Protein AF-A0A0S7WIT5-F1 (afdb_monomer)

Mean predicted aligned error: 10.78 Å

Nearest PDB structures (foldseek):
  8xvi-assembly1_R  TM=2.208E-01  e=5.328E+00  Acetivibrio thermocellus ATCC 27405

Structure (mmCIF, N/CA/C/O backbone):
data_AF-A0A0S7WIT5-F1
#
_entry.id   AF-A0A0S7WIT5-F1
#
loop_
_atom_sit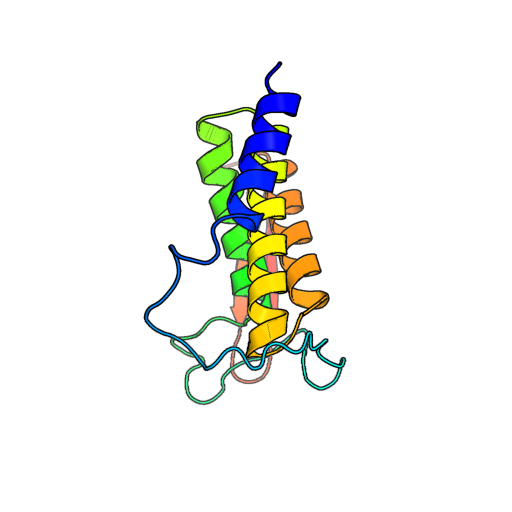e.group_PDB
_atom_site.id
_atom_site.type_symbol
_atom_site.label_atom_id
_atom_site.label_alt_id
_atom_site.label_comp_id
_atom_site.label_asym_id
_atom_site.label_entity_id
_atom_site.label_seq_id
_atom_site.pdbx_PDB_ins_code
_atom_site.Cartn_x
_atom_site.Cartn_y
_atom_site.Cartn_z
_atom_site.occupancy
_atom_site.B_iso_or_equiv
_atom_site.auth_seq_id
_atom_site.auth_comp_id
_atom_site.auth_asym_id
_atom_site.auth_atom_id
_atom_site.pdbx_PDB_model_num
ATOM 1 N N . MET A 1 1 ? 11.427 -2.767 26.338 1.00 49.88 1 MET A N 1
ATOM 2 C CA . MET A 1 1 ? 11.900 -4.134 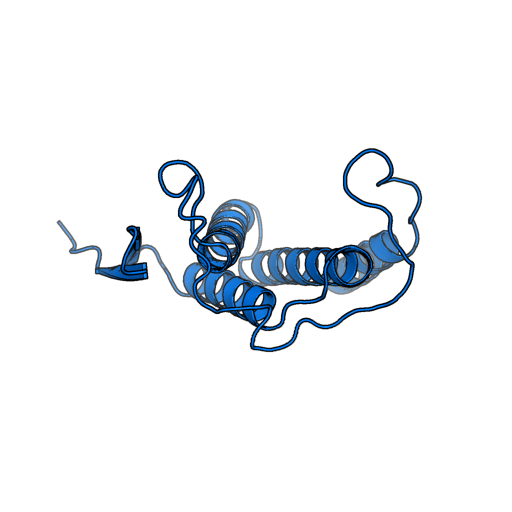26.011 1.00 49.88 1 MET A CA 1
ATOM 3 C C . MET A 1 1 ? 11.403 -4.592 24.638 1.00 49.88 1 MET A C 1
ATOM 5 O O . MET A 1 1 ? 12.230 -4.936 23.804 1.00 49.88 1 MET A O 1
ATOM 9 N N . PHE A 1 2 ? 10.100 -4.474 24.351 1.00 44.31 2 PHE A N 1
ATOM 10 C CA . PHE A 1 2 ? 9.490 -4.845 23.063 1.00 44.31 2 PHE A CA 1
ATOM 11 C C . PHE A 1 2 ? 10.120 -4.204 21.812 1.00 44.31 2 PHE A C 1
ATOM 13 O O . PHE A 1 2 ? 10.383 -4.912 20.850 1.00 44.31 2 PHE A O 1
ATOM 20 N N . ALA A 1 3 ? 10.467 -2.911 21.836 1.00 42.50 3 ALA A N 1
ATOM 21 C CA . ALA A 1 3 ? 11.099 -2.244 20.688 1.00 42.50 3 ALA A CA 1
ATOM 22 C C . ALA A 1 3 ? 12.487 -2.814 20.317 1.00 42.50 3 ALA A C 1
ATOM 24 O O . ALA A 1 3 ? 12.856 -2.830 19.148 1.00 42.50 3 ALA A O 1
ATOM 25 N N . ARG A 1 4 ? 13.250 -3.322 21.299 1.00 43.34 4 ARG A N 1
ATOM 26 C CA . ARG A 1 4 ? 14.574 -3.930 21.064 1.00 43.34 4 ARG A CA 1
ATOM 27 C C . ARG A 1 4 ? 14.455 -5.348 20.503 1.00 43.34 4 ARG A C 1
ATOM 29 O O . ARG A 1 4 ? 15.224 -5.707 19.622 1.00 43.34 4 ARG A O 1
ATOM 36 N N . MET A 1 5 ? 13.461 -6.112 20.963 1.00 51.03 5 MET A N 1
ATOM 37 C CA . MET A 1 5 ? 13.095 -7.397 20.355 1.00 51.03 5 MET A CA 1
ATOM 38 C C . MET A 1 5 ? 12.610 -7.216 18.918 1.00 51.03 5 MET A C 1
ATOM 40 O O . MET A 1 5 ? 12.989 -7.998 18.060 1.00 51.03 5 MET A O 1
ATOM 44 N N . PHE A 1 6 ? 11.821 -6.172 18.653 1.00 51.00 6 PHE A N 1
ATOM 45 C CA . PHE A 1 6 ? 11.333 -5.863 17.313 1.00 51.00 6 PHE A CA 1
ATOM 46 C C . PHE A 1 6 ? 12.481 -5.554 16.355 1.00 51.00 6 PHE A C 1
ATOM 48 O O . PHE A 1 6 ? 12.593 -6.190 15.318 1.00 51.00 6 PHE A O 1
ATOM 55 N N . LEU A 1 7 ? 13.394 -4.659 16.747 1.00 49.09 7 LEU A N 1
ATOM 56 C CA . LEU A 1 7 ? 14.570 -4.329 15.943 1.00 49.09 7 LEU A CA 1
ATOM 57 C C . LEU A 1 7 ? 15.434 -5.571 15.661 1.00 49.09 7 LEU A C 1
ATOM 59 O O . LEU A 1 7 ? 15.878 -5.760 14.534 1.00 49.09 7 LEU A O 1
ATOM 63 N N . ALA A 1 8 ? 15.629 -6.433 16.664 1.00 55.47 8 ALA A N 1
ATOM 64 C CA . ALA A 1 8 ? 16.398 -7.669 16.530 1.00 55.47 8 ALA A CA 1
ATOM 65 C C . ALA A 1 8 ? 15.718 -8.701 15.612 1.00 55.47 8 ALA A C 1
ATOM 67 O O . ALA A 1 8 ? 16.397 -9.345 14.815 1.00 55.47 8 ALA A O 1
ATOM 68 N N . LEU A 1 9 ? 14.388 -8.831 15.680 1.00 50.31 9 LEU A N 1
ATOM 69 C CA . LEU A 1 9 ? 13.627 -9.733 14.815 1.00 50.31 9 LEU A CA 1
ATOM 70 C C . LEU A 1 9 ? 13.613 -9.220 13.368 1.00 50.31 9 LEU A C 1
ATOM 72 O O . LEU A 1 9 ? 13.863 -9.991 12.445 1.00 50.31 9 LEU A O 1
ATOM 76 N N . SER A 1 10 ? 13.421 -7.912 13.176 1.00 55.94 10 SER A N 1
ATOM 77 C CA . SER A 1 10 ? 13.498 -7.266 11.863 1.00 55.94 10 SER A CA 1
ATOM 78 C C . SER A 1 10 ? 14.883 -7.444 11.246 1.00 55.94 10 SER A C 1
ATOM 80 O O . SER A 1 10 ? 14.978 -7.814 10.084 1.00 55.94 10 SER A O 1
ATOM 82 N N . LEU A 1 11 ? 15.952 -7.267 12.033 1.00 53.09 11 LEU A N 1
ATOM 83 C CA . LEU A 1 11 ? 17.331 -7.528 11.608 1.00 53.09 11 LEU A CA 1
ATOM 84 C C . LEU A 1 11 ? 17.565 -9.006 11.261 1.00 53.09 11 LEU A C 1
ATOM 86 O O . LEU A 1 11 ? 18.230 -9.278 10.270 1.00 53.09 11 LEU A O 1
ATOM 90 N N . SER A 1 12 ? 16.992 -9.965 11.999 1.00 51.72 12 SER A N 1
ATOM 91 C CA . SER A 1 12 ? 17.185 -11.398 11.707 1.00 51.72 12 SER A CA 1
ATOM 92 C C . SER A 1 12 ? 16.610 -11.850 10.361 1.00 51.72 12 SER A C 1
ATOM 94 O O . SER A 1 12 ? 17.154 -12.772 9.757 1.00 51.72 12 SER A O 1
ATOM 96 N N . VAL A 1 13 ? 15.583 -11.165 9.842 1.00 54.06 13 VAL A N 1
ATOM 97 C CA . VAL A 1 13 ? 15.051 -11.429 8.493 1.00 54.06 13 VAL A CA 1
ATOM 98 C C . VAL A 1 13 ? 16.060 -11.020 7.409 1.00 54.06 13 VAL A C 1
ATOM 100 O O . VAL A 1 13 ? 16.125 -11.668 6.370 1.00 54.06 13 VAL A O 1
ATOM 103 N N . PHE A 1 14 ? 16.919 -10.026 7.667 1.00 51.38 14 PHE A N 1
ATOM 104 C CA . PHE A 1 14 ? 17.982 -9.618 6.737 1.00 51.38 14 PHE A CA 1
ATOM 105 C C . PHE A 1 14 ? 19.203 -10.557 6.731 1.00 51.38 14 PHE A C 1
ATOM 107 O O . PHE A 1 14 ? 19.979 -10.523 5.781 1.00 51.38 14 PHE A O 1
ATOM 114 N N . PHE A 1 15 ? 19.388 -11.400 7.757 1.00 50.38 15 PHE A N 1
ATOM 115 C CA . PHE A 1 15 ? 20.570 -12.270 7.895 1.00 50.38 15 PHE A CA 1
ATOM 116 C C . PHE A 1 15 ? 20.320 -13.751 7.568 1.00 50.38 15 PHE A C 1
ATOM 118 O O . PHE A 1 15 ? 21.248 -14.555 7.654 1.00 50.38 15 PHE A O 1
ATOM 125 N N . LEU A 1 16 ? 19.103 -14.126 7.162 1.00 47.72 16 LEU A N 1
ATOM 126 C CA . LEU A 1 16 ? 18.765 -15.491 6.739 1.00 47.72 16 LEU A CA 1
ATOM 127 C C . LEU A 1 16 ?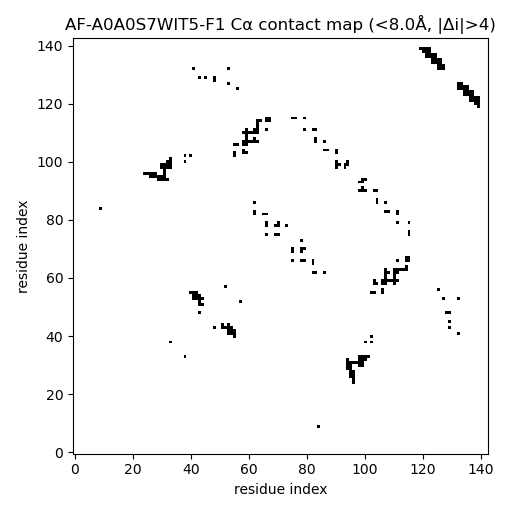 18.298 -15.517 5.273 1.00 47.72 16 LEU A C 1
ATOM 129 O O . LEU A 1 16 ? 17.122 -15.763 5.004 1.00 47.72 16 LEU A O 1
ATOM 133 N N . PRO A 1 17 ? 19.206 -15.312 4.298 1.00 44.44 17 PRO A N 1
ATOM 134 C CA . PRO A 1 17 ? 18.871 -15.373 2.873 1.00 44.44 17 PRO A CA 1
ATOM 135 C C . PRO A 1 17 ? 18.471 -16.785 2.392 1.00 44.44 17 PRO A C 1
ATOM 137 O O . PRO A 1 17 ? 18.092 -16.961 1.240 1.00 44.44 17 PRO A O 1
ATOM 140 N N . SER A 1 18 ? 18.544 -17.807 3.251 1.00 43.72 18 SER A N 1
ATOM 141 C CA . SER A 1 18 ? 18.419 -19.219 2.875 1.00 43.72 18 SER A CA 1
ATOM 142 C C . SER A 1 18 ? 17.021 -19.835 3.018 1.00 43.72 18 SER A C 1
ATOM 144 O O . SER A 1 18 ? 16.848 -20.987 2.630 1.00 43.72 18 SER A O 1
ATOM 146 N N . VAL A 1 19 ? 16.014 -19.121 3.540 1.00 44.47 19 VAL A N 1
ATOM 147 C CA . VAL A 1 19 ? 14.668 -19.707 3.778 1.00 44.47 19 VAL A CA 1
ATOM 148 C C . VAL A 1 19 ? 13.646 -19.351 2.685 1.00 44.47 19 VAL A C 1
ATOM 150 O O . VAL A 1 19 ? 12.561 -19.919 2.640 1.00 44.47 19 VAL A O 1
ATOM 153 N N . ALA A 1 20 ? 13.997 -18.483 1.736 1.00 43.03 20 ALA A N 1
ATOM 154 C CA . ALA A 1 20 ? 13.116 -18.094 0.634 1.00 43.03 20 ALA A CA 1
ATOM 155 C C . ALA A 1 20 ? 13.742 -18.441 -0.724 1.00 43.03 20 ALA A C 1
ATOM 157 O O . ALA A 1 20 ? 14.066 -17.560 -1.513 1.00 43.03 20 ALA A O 1
ATOM 158 N N . HIS A 1 21 ? 13.956 -19.730 -0.999 1.00 45.22 21 HIS A N 1
ATOM 159 C CA . HIS A 1 21 ? 14.326 -20.189 -2.340 1.00 45.22 21 HIS A CA 1
ATOM 160 C C . HIS A 1 21 ? 13.531 -21.430 -2.736 1.00 45.22 21 HIS A C 1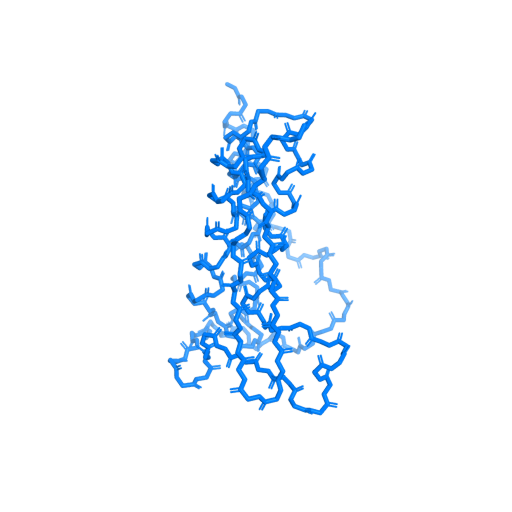
ATOM 162 O O . HIS A 1 21 ? 13.923 -22.568 -2.496 1.00 45.22 21 HIS A O 1
ATOM 168 N N . SER A 1 22 ? 12.390 -21.196 -3.374 1.00 38.91 22 SER A N 1
ATOM 169 C CA . SER A 1 22 ? 12.024 -21.887 -4.611 1.00 38.91 22 SER A CA 1
ATOM 170 C C . SER A 1 22 ? 10.739 -21.265 -5.150 1.00 38.91 22 SER A C 1
ATOM 172 O O . SER A 1 22 ? 9.686 -21.388 -4.543 1.00 38.91 22 SER A O 1
ATOM 174 N N . TRP A 1 23 ? 10.879 -20.648 -6.326 1.00 46.00 23 TRP A N 1
ATOM 175 C CA . TRP A 1 23 ? 9.856 -20.114 -7.236 1.00 46.00 23 TRP A CA 1
ATOM 176 C C . TRP A 1 23 ? 9.809 -18.583 -7.284 1.00 46.00 23 TRP A C 1
ATOM 178 O O . TRP A 1 23 ? 9.663 -17.920 -6.266 1.00 46.00 23 TRP A O 1
ATOM 188 N N . THR A 1 24 ? 9.853 -18.071 -8.520 1.00 49.66 24 THR A N 1
ATOM 189 C CA . THR A 1 24 ? 9.734 -16.675 -8.998 1.00 49.66 24 THR A CA 1
ATOM 190 C C . THR A 1 24 ? 11.051 -15.942 -9.304 1.00 49.66 24 THR A C 1
ATOM 192 O O . THR A 1 24 ? 11.684 -15.412 -8.409 1.00 49.66 24 THR A O 1
ATOM 195 N N . TYR A 1 25 ? 11.384 -15.894 -10.608 1.00 48.69 25 TYR A N 1
ATOM 196 C CA . TYR A 1 25 ? 12.352 -15.023 -11.312 1.00 48.69 25 TYR A CA 1
ATOM 197 C C . TYR A 1 25 ? 13.813 -14.981 -10.790 1.00 48.69 25 TYR A C 1
ATOM 199 O O . TYR A 1 25 ? 14.041 -14.830 -9.596 1.00 48.69 25 TYR A O 1
ATOM 207 N N . PRO A 1 26 ? 14.840 -15.087 -11.660 1.00 65.12 26 PRO A N 1
ATOM 208 C CA . PRO A 1 26 ? 16.227 -15.025 -11.204 1.00 65.12 26 PRO A CA 1
ATOM 209 C C . PRO A 1 26 ? 16.526 -13.658 -10.576 1.00 65.12 26 PRO A C 1
ATOM 211 O O . PRO A 1 26 ? 16.312 -12.624 -11.206 1.00 65.12 26 PRO A O 1
ATOM 214 N N . TYR A 1 27 ? 17.032 -13.673 -9.342 1.00 71.38 27 TYR A N 1
ATOM 215 C CA . TYR A 1 27 ? 17.694 -12.518 -8.746 1.00 71.38 27 TYR A CA 1
ATOM 216 C C . TYR A 1 27 ? 18.967 -12.259 -9.545 1.00 71.38 27 TYR A C 1
ATOM 218 O O . TYR A 1 27 ? 19.855 -13.111 -9.566 1.00 71.38 27 TYR A O 1
ATOM 226 N N . ASP A 1 28 ? 19.069 -11.111 -10.204 1.00 76.50 28 ASP A N 1
ATOM 227 C CA . ASP A 1 28 ? 20.304 -10.742 -10.904 1.00 76.50 28 ASP A CA 1
ATOM 228 C C . ASP A 1 28 ? 21.298 -10.008 -9.998 1.00 76.50 28 ASP A C 1
ATOM 230 O O . ASP A 1 28 ? 22.419 -9.722 -10.408 1.00 76.50 28 ASP A O 1
ATOM 234 N N . GLY A 1 29 ? 20.920 -9.778 -8.735 1.00 78.38 29 GLY A N 1
ATOM 235 C CA . GLY A 1 29 ? 21.791 -9.225 -7.699 1.00 78.38 29 GLY A CA 1
ATOM 236 C C . GLY A 1 29 ? 21.996 -7.715 -7.803 1.00 78.38 29 GLY A C 1
ATOM 237 O O . GLY A 1 29 ? 22.631 -7.128 -6.926 1.00 78.38 29 GLY A O 1
ATOM 238 N N . GLU A 1 30 ? 21.414 -7.068 -8.812 1.00 86.81 30 GLU A N 1
ATOM 239 C CA . GLU A 1 30 ? 21.480 -5.625 -8.997 1.00 86.81 30 GLU A CA 1
ATOM 240 C C . GLU A 1 30 ? 20.215 -4.958 -8.462 1.00 86.81 30 GLU A C 1
ATOM 242 O O . GLU A 1 30 ? 19.094 -5.326 -8.806 1.00 86.81 30 GLU A O 1
ATOM 247 N N . PHE A 1 31 ? 20.389 -3.944 -7.615 1.00 89.88 31 PHE A N 1
ATOM 248 C CA . PHE A 1 31 ? 19.263 -3.141 -7.160 1.00 89.88 31 PHE A CA 1
ATOM 249 C C . PHE A 1 31 ? 18.780 -2.255 -8.311 1.00 89.88 31 PHE A C 1
ATOM 251 O O . PHE A 1 31 ? 19.506 -1.371 -8.770 1.00 89.88 31 PHE A O 1
ATOM 258 N N . LYS A 1 32 ? 17.536 -2.449 -8.744 1.00 91.50 32 LYS A N 1
ATOM 259 C CA . LYS A 1 32 ? 16.902 -1.637 -9.786 1.00 91.50 32 LYS A CA 1
ATOM 260 C C . LYS A 1 32 ? 15.836 -0.760 -9.166 1.00 91.50 32 LYS A C 1
ATOM 262 O O . LYS A 1 32 ? 15.060 -1.218 -8.339 1.00 91.50 32 LYS A O 1
ATOM 267 N N . GLN A 1 33 ? 15.745 0.481 -9.619 1.00 92.25 33 GLN A N 1
ATOM 268 C CA . GLN A 1 33 ? 14.618 1.357 -9.322 1.00 92.25 33 GLN A CA 1
ATOM 269 C C . GLN A 1 33 ? 13.791 1.548 -10.591 1.00 92.25 33 GLN A C 1
ATOM 271 O O . GLN A 1 33 ? 14.344 1.845 -11.652 1.00 92.25 33 GLN A O 1
ATOM 276 N N . LEU A 1 34 ? 12.474 1.377 -10.491 1.00 91.12 34 LEU A N 1
ATOM 277 C CA . LEU A 1 34 ? 11.587 1.611 -11.623 1.00 91.12 34 LEU A CA 1
ATOM 278 C C . LEU A 1 34 ? 11.494 3.109 -11.928 1.00 91.12 34 LEU A C 1
ATOM 280 O O . LEU A 1 34 ? 11.406 3.951 -11.030 1.00 91.12 34 LEU A O 1
ATOM 284 N N . THR A 1 35 ? 11.516 3.441 -13.218 1.00 89.62 35 THR A N 1
ATOM 285 C CA . THR A 1 35 ? 11.251 4.804 -13.683 1.00 89.62 35 THR A CA 1
ATOM 286 C C . THR A 1 35 ? 9.752 5.081 -13.672 1.00 89.62 35 THR A C 1
ATOM 288 O O . THR A 1 35 ? 8.933 4.161 -13.674 1.00 89.62 35 THR A O 1
ATOM 291 N N . ALA A 1 36 ? 9.373 6.358 -13.705 1.00 81.88 36 ALA A N 1
ATOM 292 C CA . ALA A 1 36 ? 7.971 6.767 -13.696 1.00 81.88 36 ALA A CA 1
ATOM 293 C C . ALA A 1 36 ? 7.157 6.197 -14.874 1.00 81.88 36 ALA A C 1
ATOM 295 O O . ALA A 1 36 ? 5.948 6.011 -14.722 1.00 81.88 36 ALA A O 1
ATOM 296 N N . GLU A 1 37 ? 7.802 5.929 -16.018 1.00 85.81 37 GLU A N 1
ATOM 297 C CA . GLU A 1 37 ? 7.173 5.295 -17.182 1.00 85.81 37 GLU A CA 1
ATOM 298 C C . GLU A 1 37 ? 6.928 3.795 -16.971 1.00 85.81 37 GLU A C 1
ATOM 300 O O . GLU A 1 37 ? 5.948 3.259 -17.482 1.00 85.81 37 GLU A O 1
ATOM 305 N N . LYS A 1 38 ? 7.810 3.117 -16.225 1.00 86.69 38 LYS A N 1
ATOM 306 C CA . LYS A 1 38 ? 7.737 1.669 -15.962 1.00 86.69 38 LYS A CA 1
ATOM 307 C C . LYS A 1 38 ? 6.916 1.315 -14.721 1.00 86.69 38 LYS A C 1
ATOM 309 O O . LYS A 1 38 ? 6.510 0.169 -14.581 1.00 86.69 38 LYS A O 1
ATOM 314 N N . ASP A 1 39 ? 6.664 2.287 -13.852 1.00 86.88 39 ASP A N 1
ATOM 315 C CA . ASP A 1 39 ? 5.862 2.154 -12.635 1.00 86.88 39 ASP A CA 1
ATOM 316 C C . ASP A 1 39 ? 4.656 3.103 -12.695 1.00 86.88 39 ASP A C 1
ATOM 318 O O . ASP A 1 39 ? 4.655 4.123 -12.017 1.00 86.88 39 ASP A O 1
ATOM 322 N N . PRO A 1 40 ? 3.639 2.891 -13.549 1.00 83.00 40 PRO A N 1
ATOM 323 C CA . PRO A 1 40 ? 2.472 3.770 -13.602 1.00 83.00 40 PRO A CA 1
ATOM 324 C C . PRO A 1 40 ? 1.611 3.641 -12.332 1.00 83.00 40 PRO A C 1
ATOM 326 O O . PRO A 1 40 ? 1.436 2.559 -11.780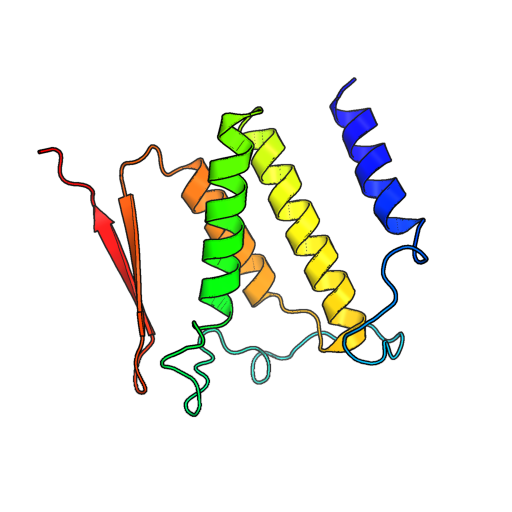 1.00 83.00 40 PRO A O 1
ATOM 329 N N . TRP A 1 41 ? 0.993 4.744 -11.892 1.00 75.62 41 TRP A N 1
ATOM 330 C CA . TRP A 1 41 ? 0.007 4.714 -10.795 1.00 75.62 41 TRP A CA 1
ATOM 331 C C . TRP A 1 41 ? -1.189 3.803 -11.087 1.00 75.62 41 TRP A C 1
ATOM 333 O O . TRP A 1 41 ? -1.820 3.279 -10.172 1.00 75.62 41 TRP A O 1
ATOM 343 N N . PHE A 1 42 ? -1.496 3.630 -12.370 1.00 71.25 42 PHE A N 1
ATOM 344 C CA . PHE A 1 42 ? -2.628 2.862 -12.848 1.00 71.25 42 PHE A CA 1
ATOM 345 C C . PHE A 1 42 ? -2.135 1.915 -13.936 1.00 71.25 42 PHE A C 1
ATOM 347 O O . PHE A 1 42 ? -2.032 2.284 -15.102 1.00 71.25 42 PHE A O 1
ATOM 354 N N . PHE A 1 43 ? -1.786 0.698 -13.525 1.00 68.31 43 PHE A N 1
ATOM 355 C CA . PHE A 1 43 ? -1.587 -0.417 -14.438 1.00 68.31 43 PHE A CA 1
ATOM 356 C C . PHE A 1 43 ? -2.825 -1.309 -14.389 1.00 68.31 43 PHE A C 1
ATOM 358 O O . PHE A 1 43 ? -3.109 -1.919 -13.354 1.00 68.31 43 PHE A O 1
ATOM 365 N N . VAL A 1 44 ? -3.555 -1.371 -15.500 1.00 68.19 44 VAL A N 1
ATOM 366 C CA . VAL A 1 44 ? -4.633 -2.337 -15.713 1.00 68.19 44 VAL A CA 1
ATOM 367 C C . VAL A 1 44 ? -4.150 -3.326 -16.760 1.00 68.19 44 VAL A C 1
ATOM 369 O O . VAL A 1 44 ? -3.759 -2.951 -17.863 1.00 68.19 44 VAL A O 1
ATOM 372 N N . ASP A 1 45 ? -4.156 -4.601 -16.395 1.00 70.94 45 ASP A N 1
ATOM 373 C CA . ASP A 1 45 ? -3.884 -5.691 -17.322 1.00 70.94 45 ASP A CA 1
ATOM 374 C C . ASP A 1 45 ? -5.120 -5.874 -18.212 1.00 70.94 45 ASP A C 1
ATOM 376 O O . ASP A 1 45 ? -6.063 -6.552 -17.818 1.00 70.94 45 ASP A O 1
ATOM 380 N N . TYR A 1 46 ? -5.162 -5.219 -19.376 1.00 71.12 46 TYR A N 1
ATOM 381 C CA . TYR A 1 46 ? -6.338 -5.236 -20.259 1.00 71.12 46 TYR A CA 1
ATOM 382 C C . TYR A 1 46 ? -6.704 -6.628 -20.783 1.00 71.12 46 TYR A C 1
ATOM 384 O O . TYR A 1 46 ? -7.840 -6.840 -21.200 1.00 71.12 46 TYR A O 1
ATOM 392 N N . GLU A 1 47 ? -5.789 -7.595 -20.732 1.00 77.81 47 GLU A N 1
ATOM 393 C CA . GLU A 1 47 ? -6.091 -8.981 -21.091 1.00 77.81 47 GLU A CA 1
ATOM 394 C C . GLU A 1 47 ? -6.770 -9.730 -19.937 1.00 77.81 47 GLU A C 1
ATOM 396 O O . GLU A 1 47 ? -7.579 -10.630 -20.164 1.00 77.81 47 GLU A O 1
ATOM 401 N N . ARG A 1 48 ? -6.459 -9.363 -18.687 1.00 74.81 48 ARG A N 1
ATOM 402 C CA . ARG A 1 48 ? -6.893 -10.078 -17.474 1.00 74.81 48 ARG A CA 1
ATOM 403 C C . ARG A 1 48 ? -7.629 -9.198 -16.464 1.00 74.81 48 ARG A C 1
ATOM 405 O O . ARG A 1 48 ? -7.734 -9.564 -15.294 1.00 74.81 48 ARG A O 1
ATOM 412 N N . TRP A 1 49 ? -8.160 -8.057 -16.888 1.00 69.94 49 TRP A N 1
ATOM 413 C CA . TRP A 1 49 ? -8.728 -7.032 -16.004 1.00 69.94 49 TRP A CA 1
ATOM 414 C C . TRP A 1 49 ? -9.878 -7.560 -15.132 1.00 69.94 49 TRP A C 1
ATOM 416 O O . TRP A 1 49 ? -10.024 -7.158 -13.979 1.00 69.94 49 TRP A O 1
ATOM 426 N N . CYS A 1 50 ? -10.650 -8.525 -15.639 1.00 69.94 50 CYS A N 1
ATOM 427 C CA . CYS A 1 50 ? -11.752 -9.153 -14.911 1.00 69.94 50 CYS A CA 1
ATOM 428 C C . CYS A 1 50 ? -11.306 -10.044 -13.736 1.00 69.94 50 CYS A C 1
ATOM 430 O O . CYS A 1 50 ? -12.120 -10.352 -12.868 1.00 69.94 50 CYS A O 1
ATOM 432 N N . VAL A 1 51 ? -10.033 -10.457 -13.691 1.00 72.88 51 VAL A N 1
ATOM 433 C CA . VAL A 1 51 ? -9.471 -11.324 -12.637 1.00 72.88 51 VAL A CA 1
ATOM 434 C C . VAL A 1 51 ? -8.289 -10.697 -11.896 1.00 72.88 51 VAL A C 1
ATOM 436 O O . VAL A 1 51 ? -7.910 -11.185 -10.832 1.00 72.88 51 VAL A O 1
ATOM 439 N N . LYS A 1 52 ? -7.698 -9.622 -12.431 1.00 72.69 52 LYS A N 1
ATOM 440 C CA . LYS A 1 52 ? -6.533 -8.946 -11.858 1.00 72.69 52 LYS A CA 1
ATOM 441 C C . LYS A 1 52 ? -6.870 -7.499 -11.517 1.00 72.69 52 LYS A C 1
ATOM 443 O O . LYS A 1 52 ? -7.142 -6.684 -12.393 1.00 72.69 52 LYS A O 1
ATOM 448 N N . ASN A 1 53 ? -6.798 -7.193 -10.225 1.00 77.94 53 ASN A N 1
ATOM 449 C CA . ASN A 1 53 ? -6.937 -5.835 -9.713 1.00 77.94 53 ASN A CA 1
ATOM 450 C C . ASN A 1 53 ? -5.759 -4.945 -10.152 1.00 77.94 53 ASN A C 1
ATOM 452 O O . ASN A 1 53 ? -4.657 -5.472 -10.333 1.00 77.94 53 ASN A O 1
ATOM 456 N N . PRO A 1 54 ? -5.935 -3.612 -10.226 1.00 83.44 54 PRO A N 1
ATOM 457 C CA . PRO A 1 54 ? -4.837 -2.687 -10.463 1.00 83.44 54 PRO A CA 1
ATOM 458 C C . PRO A 1 54 ? -3.737 -2.862 -9.420 1.00 83.44 54 PRO A C 1
ATOM 460 O O . PRO A 1 54 ? -4.017 -3.020 -8.233 1.00 83.44 54 PRO A O 1
ATOM 463 N N . ASP A 1 55 ? -2.491 -2.797 -9.861 1.00 85.44 55 ASP A N 1
ATOM 464 C CA . ASP A 1 55 ? -1.322 -3.116 -9.040 1.00 85.44 55 ASP A CA 1
ATOM 465 C C . ASP A 1 55 ? -1.251 -2.286 -7.739 1.00 85.44 55 ASP A C 1
ATOM 467 O O . ASP A 1 55 ? -1.301 -2.826 -6.632 1.00 85.44 55 ASP A O 1
ATOM 471 N N . LYS A 1 56 ? -1.337 -0.951 -7.849 1.00 88.69 56 LYS A N 1
ATOM 472 C CA . LYS A 1 56 ? -1.307 -0.048 -6.678 1.00 88.69 56 LYS A CA 1
ATOM 473 C C . LYS A 1 56 ? -2.492 -0.244 -5.735 1.00 88.69 56 LYS A C 1
ATOM 475 O O . LYS A 1 56 ? -2.390 0.015 -4.536 1.00 88.69 56 LYS A O 1
ATOM 480 N N . TRP A 1 57 ? -3.621 -0.730 -6.253 1.00 86.31 57 TRP A N 1
ATOM 481 C CA . TRP A 1 57 ? -4.766 -1.088 -5.421 1.00 86.31 57 TRP A CA 1
ATOM 482 C C . TRP A 1 57 ? -4.497 -2.349 -4.597 1.00 86.31 57 TRP A C 1
ATOM 484 O O . TRP A 1 57 ? -4.918 -2.412 -3.443 1.00 86.31 57 TRP A O 1
ATOM 494 N N . GLN A 1 58 ? -3.780 -3.330 -5.151 1.00 88.62 58 GLN A N 1
ATOM 495 C CA . GLN A 1 58 ? -3.386 -4.532 -4.414 1.00 88.62 58 GLN A CA 1
ATOM 496 C C . GLN A 1 58 ? -2.450 -4.186 -3.253 1.00 88.62 58 GLN A C 1
ATOM 498 O O . GLN A 1 58 ? -2.686 -4.660 -2.144 1.00 88.62 58 GLN A O 1
ATOM 503 N N . HIS A 1 59 ? -1.476 -3.301 -3.475 1.00 92.31 59 HIS A N 1
ATOM 504 C CA . HIS A 1 59 ? -0.610 -2.759 -2.422 1.00 92.31 59 HIS A CA 1
ATOM 505 C C . HIS A 1 59 ? -1.411 -2.053 -1.326 1.00 92.31 59 HIS A C 1
ATOM 507 O O . HIS A 1 59 ? -1.408 -2.458 -0.159 1.00 92.31 59 HIS A O 1
ATOM 513 N N . PHE A 1 60 ? -2.216 -1.062 -1.719 1.00 91.94 60 PHE A N 1
ATOM 514 C CA . PHE A 1 60 ? -3.065 -0.322 -0.791 1.00 91.94 60 PHE A CA 1
ATOM 515 C C . PHE A 1 60 ? -3.976 -1.246 0.035 1.00 91.94 60 PHE A C 1
ATOM 517 O O . PHE A 1 60 ? -3.991 -1.166 1.265 1.00 91.94 60 PHE A O 1
ATOM 524 N N . MET A 1 61 ? -4.732 -2.137 -0.616 1.00 90.31 61 MET A N 1
ATOM 525 C CA . MET A 1 61 ? -5.686 -3.007 0.075 1.00 90.31 61 MET A CA 1
ATOM 526 C C . MET A 1 61 ? -5.020 -4.123 0.861 1.00 90.31 61 MET A C 1
ATOM 528 O O . MET A 1 61 ? -5.516 -4.468 1.933 1.00 90.31 61 MET A O 1
ATOM 532 N N . GLY A 1 62 ? -3.916 -4.676 0.360 1.00 92.62 62 GLY A N 1
ATOM 533 C CA . GLY A 1 62 ? -3.123 -5.674 1.066 1.00 92.62 62 GLY A CA 1
ATOM 534 C C . GLY A 1 62 ? -2.623 -5.112 2.390 1.00 92.62 62 GLY A C 1
ATOM 535 O O . GLY A 1 62 ? -2.904 -5.678 3.447 1.00 92.62 62 GLY A O 1
ATOM 536 N N . SER A 1 63 ? -1.997 -3.936 2.347 1.00 95.06 63 SER A N 1
ATOM 537 C CA . SER A 1 63 ? -1.511 -3.227 3.531 1.00 95.06 63 SER A CA 1
ATOM 538 C C . SER A 1 63 ? -2.643 -2.788 4.471 1.00 95.06 63 SER A C 1
ATOM 540 O O . SER A 1 63 ? -2.558 -2.993 5.686 1.00 95.06 63 SER A O 1
ATOM 542 N N . TYR A 1 64 ? -3.750 -2.262 3.934 1.00 93.56 64 TYR A N 1
ATOM 543 C CA . TYR A 1 64 ? -4.940 -1.908 4.718 1.00 93.56 64 TYR A CA 1
ATOM 544 C C . TYR A 1 64 ? -5.527 -3.119 5.460 1.00 93.56 64 TYR A C 1
ATOM 546 O O . TYR A 1 64 ? -5.762 -3.063 6.669 1.00 93.56 64 TYR A O 1
ATOM 554 N N . ALA A 1 65 ? -5.763 -4.227 4.752 1.00 93.12 65 ALA A N 1
ATOM 555 C CA . ALA A 1 65 ? -6.382 -5.423 5.315 1.00 93.12 65 ALA A CA 1
ATOM 556 C C . ALA A 1 65 ? -5.451 -6.128 6.308 1.00 93.12 65 ALA A C 1
ATOM 558 O O . ALA A 1 65 ? -5.897 -6.520 7.389 1.00 93.12 65 ALA A O 1
ATOM 559 N N . ALA A 1 66 ? -4.158 -6.241 5.986 1.00 95.56 66 ALA A N 1
ATOM 560 C CA . ALA A 1 66 ? -3.158 -6.800 6.889 1.00 95.56 66 ALA A CA 1
ATOM 561 C C . ALA A 1 66 ? -3.113 -6.018 8.208 1.00 95.56 66 ALA A C 1
ATOM 563 O O . ALA A 1 66 ? -3.183 -6.617 9.283 1.00 95.56 66 ALA A O 1
ATOM 564 N N . HIS A 1 67 ? -3.093 -4.683 8.139 1.00 95.62 67 HIS A N 1
ATOM 565 C CA . HIS A 1 67 ? -3.119 -3.835 9.327 1.00 95.62 67 HIS A CA 1
ATOM 566 C C . HIS A 1 67 ? -4.421 -3.988 10.129 1.00 95.62 67 HIS A C 1
ATOM 568 O O . HIS A 1 67 ? -4.371 -4.159 11.349 1.00 95.62 67 HIS A O 1
ATOM 574 N N . GLN A 1 68 ? -5.592 -4.009 9.479 1.00 92.94 68 GLN A N 1
ATOM 575 C CA . GLN A 1 68 ? -6.868 -4.243 10.169 1.00 92.94 68 GLN A CA 1
ATOM 576 C C . GLN A 1 68 ? -6.932 -5.588 10.891 1.00 92.94 68 GLN A C 1
ATOM 578 O O . GLN A 1 68 ? -7.506 -5.686 11.975 1.00 92.94 68 GLN A O 1
ATOM 583 N N . LEU A 1 69 ? -6.393 -6.645 10.288 1.00 93.94 69 LEU A N 1
ATOM 584 C CA . LEU A 1 69 ? -6.397 -7.969 10.900 1.00 93.94 69 LEU A CA 1
ATOM 585 C C . LEU A 1 69 ? -5.411 -8.038 12.066 1.00 93.94 69 LEU A C 1
ATOM 587 O O . LEU A 1 69 ? -5.753 -8.566 13.126 1.00 93.94 69 LEU A O 1
ATOM 591 N N . LEU A 1 70 ? -4.217 -7.473 11.893 1.00 95.12 70 LEU A N 1
ATOM 592 C CA . LEU A 1 70 ? -3.157 -7.529 12.891 1.00 95.12 70 LEU A CA 1
ATOM 593 C C . LEU A 1 70 ? -3.471 -6.654 14.115 1.00 95.12 70 LEU A C 1
ATOM 595 O O . LEU A 1 70 ? -3.310 -7.107 15.248 1.00 95.12 70 LEU A O 1
ATOM 599 N N . SER A 1 71 ? -4.022 -5.454 13.908 1.00 95.12 71 SER A N 1
ATOM 600 C CA . SER A 1 71 ? -4.438 -4.534 14.983 1.00 95.12 71 SER A CA 1
ATOM 601 C C . SER A 1 71 ? -5.555 -5.083 15.884 1.00 95.12 71 SER A C 1
ATOM 603 O O . SER A 1 71 ? -5.731 -4.606 17.001 1.00 95.12 71 SER A O 1
ATOM 605 N N . LYS A 1 72 ? -6.283 -6.134 15.473 1.00 94.12 72 LYS A N 1
ATOM 606 C CA . LYS A 1 72 ? -7.226 -6.850 16.360 1.00 94.12 72 LYS A CA 1
ATOM 607 C C . LYS A 1 72 ? -6.529 -7.694 17.430 1.00 94.12 72 LYS A C 1
ATOM 609 O O . LYS A 1 72 ? -7.186 -8.156 18.360 1.00 94.12 72 LYS A O 1
ATOM 614 N N . ARG A 1 73 ? -5.234 -7.975 17.269 1.00 96.00 73 ARG A N 1
ATOM 615 C CA . ARG A 1 73 ? -4.458 -8.883 18.130 1.00 96.00 73 ARG A CA 1
ATOM 616 C C . ARG A 1 73 ? -3.309 -8.187 18.865 1.00 96.00 73 ARG A C 1
ATOM 618 O O . ARG A 1 73 ? -2.719 -8.803 19.745 1.00 96.00 73 ARG A O 1
ATOM 625 N N . MET A 1 74 ? -2.980 -6.944 18.515 1.00 95.56 74 MET A N 1
ATOM 626 C CA . MET A 1 74 ? -1.891 -6.171 19.121 1.00 95.56 74 MET A CA 1
ATOM 627 C C . MET A 1 74 ? -2.128 -4.662 18.987 1.00 95.56 74 MET A C 1
ATOM 629 O O . MET A 1 74 ? -3.079 -4.239 18.337 1.00 95.56 74 MET A O 1
ATOM 633 N N . ASP A 1 75 ? -1.251 -3.852 19.587 1.00 96.00 75 ASP A N 1
ATOM 634 C CA . ASP A 1 75 ? -1.306 -2.394 19.463 1.00 96.00 75 ASP A CA 1
ATOM 635 C C . ASP A 1 75 ? -1.329 -1.947 17.991 1.00 96.00 75 ASP A C 1
ATOM 637 O O . ASP A 1 75 ? -0.553 -2.432 17.162 1.00 96.00 75 ASP A O 1
ATOM 641 N N . LYS A 1 76 ? -2.219 -1.001 17.674 1.00 93.69 76 LYS A N 1
ATOM 642 C CA . LYS A 1 76 ? -2.440 -0.549 16.298 1.00 93.69 76 LYS A CA 1
ATOM 643 C C . LYS A 1 76 ? -1.187 0.082 15.688 1.00 93.69 76 LYS A C 1
ATOM 645 O O . LYS A 1 76 ? -0.860 -0.219 14.545 1.00 93.69 76 LYS A O 1
ATOM 650 N N . TYR A 1 77 ? -0.431 0.880 16.443 1.00 94.81 77 TYR A N 1
ATOM 651 C CA . TYR A 1 77 ? 0.775 1.528 15.924 1.00 94.81 77 TYR A CA 1
ATOM 652 C C . TYR A 1 77 ? 1.888 0.508 15.682 1.00 94.81 77 TYR A C 1
ATOM 654 O O . TYR A 1 77 ? 2.542 0.550 14.640 1.00 94.81 77 TYR A O 1
ATOM 662 N N . LEU A 1 78 ? 2.054 -0.454 16.597 1.00 95.31 78 LEU A N 1
ATOM 663 C CA . LEU A 1 78 ? 2.981 -1.570 16.405 1.00 95.31 78 LEU A CA 1
ATOM 664 C C . LEU A 1 78 ? 2.609 -2.404 15.173 1.00 95.31 78 LEU A C 1
ATOM 666 O O . LEU A 1 78 ? 3.474 -2.714 14.355 1.00 95.31 78 LEU A O 1
ATOM 670 N N . SER A 1 79 ? 1.324 -2.726 15.009 1.00 95.81 79 SER A N 1
ATOM 671 C CA . SER A 1 79 ? 0.847 -3.478 13.850 1.00 95.81 79 SER A CA 1
ATOM 672 C C . SER A 1 79 ? 1.087 -2.729 12.536 1.00 95.81 79 SER A C 1
ATOM 674 O O . SER A 1 79 ? 1.506 -3.340 11.555 1.00 95.81 79 SER A O 1
ATOM 676 N N . GLY A 1 80 ? 0.914 -1.402 12.522 1.00 94.62 80 GLY A N 1
ATOM 677 C CA . GLY A 1 80 ? 1.210 -0.569 11.356 1.00 94.62 80 GLY A CA 1
ATOM 678 C C . GLY A 1 80 ? 2.695 -0.578 11.015 1.00 94.62 80 GLY A C 1
ATOM 679 O O . GLY A 1 80 ? 3.060 -0.742 9.853 1.00 94.62 80 GLY A O 1
ATOM 680 N N . GLY A 1 81 ? 3.558 -0.497 12.033 1.00 94.56 81 GLY A N 1
ATOM 681 C CA . GLY A 1 81 ? 5.005 -0.625 11.866 1.00 94.56 81 GLY A CA 1
ATOM 682 C C . GLY A 1 81 ? 5.423 -1.973 11.271 1.00 94.56 81 GLY A C 1
ATOM 683 O O . GLY A 1 81 ? 6.271 -2.007 10.380 1.00 94.56 81 GLY A O 1
ATOM 684 N N . ILE A 1 82 ? 4.799 -3.075 11.704 1.00 95.88 82 ILE A N 1
ATOM 685 C CA . ILE A 1 82 ? 5.029 -4.417 11.140 1.00 95.88 82 ILE A CA 1
ATOM 686 C C . ILE A 1 82 ? 4.662 -4.461 9.665 1.00 95.88 82 ILE A C 1
ATOM 688 O O . ILE A 1 82 ? 5.494 -4.843 8.845 1.00 95.88 82 ILE A O 1
ATOM 692 N N . VAL A 1 83 ? 3.439 -4.054 9.326 1.00 96.19 83 VAL A N 1
ATOM 693 C CA . VAL A 1 83 ? 2.941 -4.119 7.948 1.00 96.19 83 VAL A CA 1
ATOM 694 C C . VAL A 1 83 ? 3.802 -3.261 7.022 1.00 96.19 83 VAL A C 1
ATOM 696 O O . VAL A 1 83 ? 4.229 -3.742 5.977 1.00 96.19 83 VAL A O 1
ATOM 699 N N . MET A 1 84 ? 4.167 -2.046 7.445 1.00 96.50 84 MET A N 1
ATOM 700 C CA . MET A 1 84 ? 5.085 -1.193 6.684 1.00 96.50 84 MET A CA 1
ATOM 701 C C . MET A 1 84 ? 6.471 -1.819 6.511 1.00 96.50 84 MET A C 1
ATOM 703 O O . MET A 1 84 ? 7.051 -1.725 5.434 1.00 96.50 84 MET A O 1
ATOM 707 N N . THR A 1 85 ? 7.013 -2.459 7.551 1.00 95.12 85 THR A N 1
ATOM 708 C CA . THR A 1 85 ? 8.330 -3.114 7.469 1.00 95.12 85 THR A CA 1
ATOM 709 C C . THR A 1 85 ? 8.300 -4.278 6.484 1.00 95.12 85 THR A C 1
ATOM 711 O O . THR A 1 85 ? 9.229 -4.426 5.694 1.00 95.12 85 THR A O 1
ATOM 714 N N . LEU A 1 86 ? 7.224 -5.071 6.487 1.00 93.62 86 LEU A N 1
ATOM 715 C CA . LEU A 1 86 ? 7.029 -6.161 5.532 1.00 93.62 86 LEU A CA 1
ATOM 716 C C . LEU A 1 86 ? 6.877 -5.643 4.098 1.00 93.62 86 LEU A C 1
ATOM 718 O O . LEU A 1 86 ? 7.502 -6.201 3.203 1.00 93.62 86 LEU A O 1
ATOM 722 N N . GLY A 1 87 ? 6.127 -4.555 3.888 1.00 91.50 87 GLY A N 1
ATOM 723 C CA . GLY A 1 87 ? 6.022 -3.900 2.579 1.00 91.50 87 GLY A CA 1
ATOM 724 C C . GLY A 1 87 ? 7.379 -3.408 2.067 1.00 91.50 87 GLY A C 1
ATOM 725 O O . GLY A 1 87 ? 7.764 -3.704 0.943 1.00 91.50 87 GLY A O 1
ATOM 726 N N . VAL A 1 88 ? 8.175 -2.751 2.920 1.00 92.31 88 VAL A N 1
ATOM 727 C CA . VAL A 1 88 ? 9.541 -2.324 2.563 1.00 92.31 88 VAL A CA 1
ATOM 728 C C . VAL A 1 88 ? 10.446 -3.514 2.250 1.00 92.31 88 VAL A C 1
ATOM 730 O O . VAL A 1 88 ? 11.182 -3.466 1.270 1.00 92.31 88 VAL A O 1
ATOM 733 N N . ALA A 1 89 ? 10.408 -4.575 3.058 1.00 91.88 89 ALA A N 1
ATOM 734 C CA . ALA A 1 89 ? 11.212 -5.771 2.819 1.00 91.88 89 ALA A CA 1
ATOM 735 C C . ALA A 1 89 ? 10.840 -6.449 1.490 1.00 91.88 89 ALA A C 1
ATOM 737 O O . ALA A 1 89 ? 11.729 -6.844 0.738 1.00 91.88 89 ALA A O 1
ATOM 738 N N . LYS A 1 90 ? 9.538 -6.523 1.182 1.00 91.88 90 LYS A N 1
ATOM 739 C CA . LYS A 1 90 ? 9.010 -7.027 -0.091 1.00 91.88 90 LYS A CA 1
ATOM 740 C C . LYS A 1 90 ? 9.509 -6.187 -1.269 1.00 91.88 90 LYS A C 1
ATOM 742 O O . LYS A 1 90 ? 10.074 -6.747 -2.196 1.00 91.88 90 LYS A O 1
ATOM 747 N N . GLU A 1 91 ? 9.426 -4.860 -1.188 1.00 91.44 91 GLU A N 1
ATOM 748 C CA . GLU A 1 91 ? 9.908 -3.966 -2.253 1.00 91.44 91 GLU A CA 1
ATOM 749 C C . GLU A 1 91 ? 11.429 -4.005 -2.441 1.00 91.44 91 GLU A C 1
ATOM 751 O O . GLU A 1 91 ? 11.923 -3.905 -3.560 1.00 91.44 91 GLU A O 1
ATOM 756 N N . ILE A 1 92 ? 12.200 -4.185 -1.364 1.00 90.56 92 ILE A N 1
ATOM 757 C CA . ILE A 1 92 ? 13.647 -4.417 -1.478 1.00 90.56 92 ILE A CA 1
ATOM 758 C C . ILE A 1 92 ? 13.912 -5.738 -2.203 1.00 90.56 92 ILE A C 1
ATOM 760 O O . ILE A 1 92 ? 14.791 -5.784 -3.055 1.00 90.56 92 ILE A O 1
ATOM 764 N N . ALA A 1 93 ? 13.164 -6.802 -1.901 1.00 89.31 93 ALA A N 1
ATOM 765 C CA . ALA A 1 93 ? 13.305 -8.072 -2.607 1.00 89.31 93 ALA A CA 1
ATOM 766 C C . ALA A 1 93 ? 12.934 -7.941 -4.095 1.00 89.31 93 ALA A C 1
ATOM 768 O O . ALA A 1 93 ? 13.662 -8.450 -4.947 1.00 89.31 93 ALA A O 1
ATOM 769 N N . ASP A 1 94 ? 11.863 -7.208 -4.408 1.00 88.56 94 ASP A N 1
ATOM 770 C CA . ASP A 1 94 ? 11.446 -6.929 -5.784 1.00 88.56 94 ASP A CA 1
ATOM 771 C C . ASP A 1 94 ? 12.476 -6.061 -6.525 1.00 88.56 94 ASP A C 1
ATOM 773 O O . ASP A 1 94 ? 12.707 -6.281 -7.713 1.00 88.56 94 ASP A O 1
ATOM 777 N N . ALA A 1 95 ? 13.197 -5.168 -5.835 1.00 90.38 95 ALA A N 1
ATOM 778 C CA . ALA A 1 95 ? 14.287 -4.371 -6.406 1.00 90.38 95 ALA A CA 1
ATOM 779 C C . ALA A 1 95 ? 15.372 -5.203 -7.097 1.00 90.38 95 ALA A C 1
ATOM 781 O O . ALA A 1 95 ? 15.885 -4.794 -8.137 1.00 90.38 95 ALA A O 1
ATOM 782 N N . TYR A 1 96 ? 15.698 -6.363 -6.525 1.00 88.12 96 TYR A N 1
ATOM 783 C CA . TYR A 1 96 ? 16.697 -7.299 -7.048 1.00 88.12 96 TYR A CA 1
ATOM 784 C C . TYR A 1 96 ? 16.133 -8.277 -8.090 1.00 88.12 96 TYR A C 1
ATOM 786 O O . TYR A 1 96 ? 16.844 -9.173 -8.545 1.00 88.12 96 TYR A O 1
ATOM 794 N N . ARG A 1 97 ? 14.847 -8.148 -8.436 1.00 86.50 97 ARG A N 1
ATOM 795 C CA . ARG A 1 97 ? 14.128 -9.059 -9.331 1.00 86.50 97 ARG A CA 1
ATOM 796 C C . ARG A 1 97 ? 13.54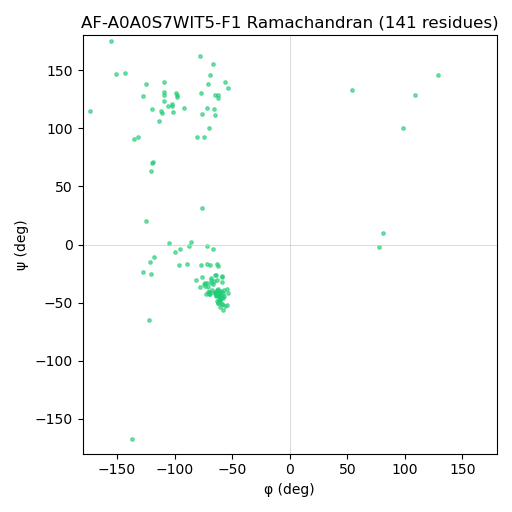6 -8.310 -10.526 1.00 86.50 97 ARG A C 1
ATOM 798 O O . ARG A 1 97 ? 13.975 -8.510 -11.661 1.00 86.50 97 ARG A O 1
ATOM 805 N N . GLU A 1 98 ? 12.606 -7.412 -10.266 1.00 86.50 98 GLU A N 1
ATOM 806 C CA . GLU A 1 98 ? 11.827 -6.682 -11.274 1.00 86.50 98 GLU A CA 1
ATOM 807 C C . GLU A 1 98 ? 11.978 -5.158 -11.179 1.00 86.50 98 GLU A C 1
ATOM 809 O O . GLU A 1 98 ? 11.901 -4.472 -12.198 1.00 86.50 98 GLU A O 1
ATOM 814 N N . GLY A 1 99 ? 12.304 -4.642 -9.996 1.00 90.81 99 GLY A N 1
ATOM 815 C CA . GLY A 1 99 ? 12.589 -3.239 -9.738 1.00 90.81 99 GLY A CA 1
ATOM 816 C C . GLY A 1 99 ? 11.783 -2.679 -8.572 1.00 90.81 99 GLY A C 1
ATOM 817 O O . GLY A 1 99 ? 10.640 -3.042 -8.339 1.00 90.81 99 GLY A O 1
ATOM 818 N N . TYR A 1 100 ? 12.410 -1.767 -7.843 1.00 93.12 100 TYR A N 1
ATOM 819 C CA . TYR A 1 100 ? 11.856 -1.105 -6.677 1.00 93.12 100 TYR A CA 1
ATOM 820 C C . TYR A 1 100 ? 10.874 -0.015 -7.088 1.00 93.12 100 TYR A C 1
ATOM 822 O O . TYR A 1 100 ? 11.224 0.876 -7.877 1.00 93.12 100 TYR A O 1
ATOM 830 N N . SER A 1 101 ? 9.688 -0.036 -6.488 1.00 93.94 101 SER A N 1
ATOM 831 C CA . SER A 1 101 ? 8.609 0.892 -6.789 1.00 93.94 101 SER A CA 1
ATOM 832 C C . SER A 1 101 ? 8.335 1.842 -5.624 1.00 93.94 101 SER A C 1
ATOM 834 O O . SER A 1 101 ? 7.879 1.478 -4.536 1.00 93.94 101 SER A O 1
ATOM 836 N N . LEU A 1 102 ? 8.592 3.132 -5.853 1.00 92.31 102 LEU A N 1
ATOM 837 C CA . LEU A 1 102 ? 8.241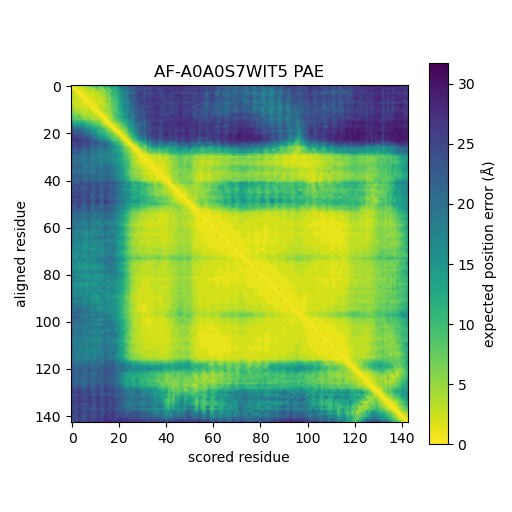 4.165 -4.875 1.00 92.31 102 LEU A CA 1
ATOM 838 C C . LEU A 1 102 ? 6.724 4.330 -4.746 1.00 92.31 102 LEU A C 1
ATOM 840 O O . LEU A 1 102 ? 6.243 4.695 -3.670 1.00 92.31 102 LEU A O 1
ATOM 844 N N . ARG A 1 103 ? 5.973 4.082 -5.824 1.00 91.62 103 ARG A N 1
ATOM 845 C CA . ARG A 1 103 ? 4.515 4.230 -5.826 1.00 91.62 103 ARG A CA 1
ATOM 846 C C . ARG A 1 103 ? 3.841 3.089 -5.076 1.00 91.62 103 ARG A C 1
ATOM 848 O O . ARG A 1 103 ? 2.875 3.360 -4.368 1.00 91.62 103 ARG A O 1
ATOM 855 N N . ASP A 1 104 ? 4.390 1.877 -5.130 1.00 92.81 104 ASP A N 1
ATOM 856 C CA . ASP A 1 104 ? 3.924 0.748 -4.311 1.00 92.81 104 ASP A CA 1
ATOM 857 C C . ASP A 1 104 ? 4.113 1.017 -2.831 1.00 92.81 104 ASP A C 1
ATOM 859 O O . ASP A 1 104 ? 3.155 0.966 -2.061 1.00 92.81 104 ASP A O 1
ATOM 863 N N . ARG A 1 105 ? 5.305 1.474 -2.440 1.00 93.00 105 ARG A N 1
ATOM 864 C CA . ARG A 1 105 ? 5.545 1.904 -1.059 1.00 93.00 105 ARG A CA 1
ATOM 865 C C . ARG A 1 105 ? 4.605 3.005 -0.595 1.00 93.00 105 ARG A C 1
ATOM 867 O O . ARG A 1 105 ? 4.214 3.037 0.573 1.00 93.00 105 ARG A O 1
ATOM 874 N N . PHE A 1 106 ? 4.293 3.952 -1.474 1.00 92.94 106 PHE A N 1
ATOM 875 C CA . PHE A 1 106 ? 3.354 5.014 -1.147 1.00 92.94 106 PHE A CA 1
ATOM 876 C C . PHE A 1 106 ? 1.930 4.470 -1.007 1.00 92.94 106 PHE A C 1
ATOM 878 O O . PHE A 1 106 ? 1.233 4.845 -0.067 1.00 92.94 106 PHE A O 1
ATOM 885 N N . ALA A 1 107 ? 1.509 3.556 -1.883 1.00 92.06 107 ALA A N 1
ATOM 886 C CA . ALA A 1 107 ? 0.223 2.877 -1.781 1.00 92.06 107 ALA A CA 1
ATOM 887 C C . ALA A 1 107 ? 0.113 2.056 -0.486 1.00 92.06 107 ALA A C 1
ATOM 889 O O . ALA A 1 107 ? -0.906 2.148 0.200 1.00 92.06 107 ALA A O 1
ATOM 890 N N . ASP A 1 108 ? 1.173 1.349 -0.090 1.00 94.31 108 ASP A N 1
ATOM 891 C CA . ASP A 1 108 ? 1.251 0.629 1.184 1.00 94.31 108 ASP A CA 1
ATOM 892 C C . ASP A 1 108 ? 1.110 1.577 2.380 1.00 94.31 108 ASP A C 1
ATOM 894 O O . ASP A 1 108 ? 0.291 1.346 3.274 1.00 94.31 108 ASP A O 1
ATOM 898 N N . LEU A 1 109 ? 1.843 2.697 2.364 1.00 94.56 109 LEU A N 1
ATOM 899 C CA . LEU A 1 109 ? 1.744 3.731 3.393 1.00 94.56 109 LEU A CA 1
ATOM 900 C C . LEU A 1 109 ? 0.328 4.300 3.490 1.00 94.56 109 LEU A C 1
ATOM 902 O O . LEU A 1 109 ? -0.191 4.471 4.598 1.00 94.56 109 LEU 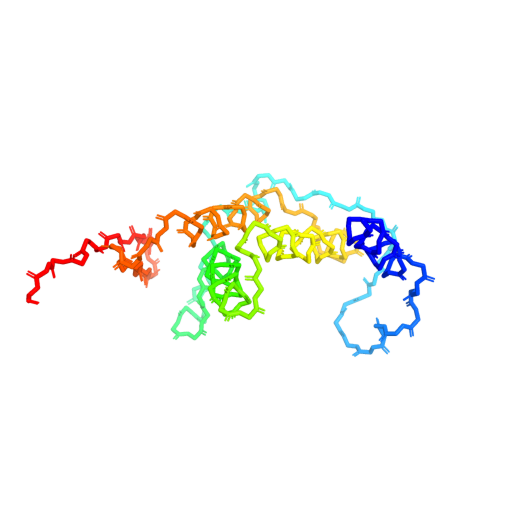A O 1
ATOM 906 N N . LEU A 1 110 ? -0.306 4.585 2.351 1.00 91.94 110 LEU A N 1
ATOM 907 C CA . LEU A 1 110 ? -1.691 5.037 2.306 1.00 91.94 110 LEU A CA 1
ATOM 908 C C . LEU A 1 110 ? -2.646 3.968 2.841 1.00 91.94 110 LEU A C 1
ATOM 910 O O . LEU A 1 110 ? -3.563 4.318 3.576 1.00 91.94 110 LEU A O 1
ATOM 914 N N . GLY A 1 111 ? -2.424 2.691 2.532 1.00 92.44 111 GLY A N 1
ATOM 915 C CA . GLY A 1 111 ? -3.227 1.571 3.022 1.00 92.44 111 GLY A CA 1
ATOM 916 C C . GLY A 1 111 ? -3.167 1.436 4.543 1.00 92.44 111 GLY A C 1
ATOM 917 O O . GLY A 1 111 ? -4.205 1.413 5.213 1.00 92.44 111 GLY A O 1
ATOM 918 N N . VAL A 1 112 ? -1.956 1.435 5.112 1.00 94.69 112 VAL A N 1
ATOM 919 C CA . VAL A 1 112 ? -1.754 1.409 6.571 1.00 94.69 112 VAL A CA 1
ATOM 920 C C . VAL A 1 112 ? -2.356 2.650 7.223 1.00 94.69 112 VAL A C 1
ATOM 922 O O . VAL A 1 112 ? -3.112 2.525 8.185 1.00 94.69 112 VAL A O 1
ATOM 925 N N . SER A 1 113 ? -2.089 3.842 6.680 1.00 92.62 113 SER A N 1
ATOM 926 C CA . SER A 1 113 ? -2.624 5.102 7.212 1.00 92.62 113 SER A CA 1
ATOM 927 C C . SER A 1 113 ? -4.150 5.108 7.179 1.00 92.62 113 SER A C 1
ATOM 929 O O . SER A 1 113 ? -4.794 5.379 8.192 1.00 92.62 113 SER A O 1
ATOM 931 N N . ALA A 1 114 ? -4.744 4.731 6.046 1.00 90.75 114 ALA A N 1
ATOM 932 C CA . ALA A 1 114 ? -6.184 4.616 5.903 1.00 90.75 114 ALA A CA 1
ATOM 933 C C . ALA A 1 114 ? -6.749 3.652 6.941 1.00 90.75 114 ALA A C 1
ATOM 935 O O . ALA A 1 114 ? -7.728 3.990 7.590 1.00 90.75 114 ALA A O 1
ATOM 936 N N . SER A 1 115 ? -6.133 2.493 7.176 1.00 91.50 115 SER A N 1
ATOM 937 C CA . SER A 1 115 ? -6.612 1.583 8.216 1.00 91.50 115 SER A CA 1
ATOM 938 C C . SER A 1 115 ? -6.414 2.126 9.634 1.00 91.50 115 SER A C 1
ATOM 940 O O . SER A 1 115 ? -7.231 1.817 10.497 1.00 91.50 115 SER A O 1
ATOM 942 N N . LEU A 1 116 ? -5.353 2.887 9.896 1.00 91.38 116 LEU A N 1
ATOM 943 C CA . LEU A 1 116 ? -5.040 3.431 11.218 1.00 91.38 116 LEU A CA 1
ATOM 944 C C . LEU A 1 116 ? -5.988 4.564 11.625 1.00 91.38 116 LEU A C 1
ATOM 946 O O . LEU A 1 116 ? -6.316 4.695 12.806 1.00 91.38 116 LEU A O 1
ATOM 950 N N . PHE A 1 117 ? -6.444 5.354 10.651 1.00 88.62 117 PHE A N 1
ATOM 951 C CA . PHE A 1 117 ? -7.389 6.453 10.857 1.00 88.62 117 PHE A CA 1
ATOM 952 C C . PHE A 1 117 ? -8.850 6.066 10.584 1.00 88.62 117 PHE A C 1
ATOM 954 O O . PHE A 1 117 ? -9.765 6.757 11.036 1.00 88.62 117 PHE A O 1
ATOM 961 N N . ASN A 1 118 ? -9.105 4.966 9.870 1.00 82.38 118 ASN A N 1
ATOM 962 C CA . ASN A 1 118 ? -10.458 4.486 9.611 1.00 82.38 118 ASN A CA 1
ATOM 963 C C . ASN A 1 118 ? -10.993 3.712 10.821 1.00 82.38 118 ASN A C 1
ATOM 965 O O . ASN A 1 118 ? -10.857 2.495 10.920 1.00 82.38 118 ASN A O 1
ATOM 969 N N . ASN A 1 119 ? -11.690 4.421 11.706 1.00 72.50 119 ASN A N 1
ATOM 970 C CA . ASN A 1 119 ? -12.410 3.852 12.852 1.00 72.50 119 ASN A CA 1
ATOM 971 C C . ASN A 1 119 ? -13.743 3.176 12.448 1.00 72.50 119 ASN A C 1
ATOM 973 O O . ASN A 1 119 ? -14.722 3.214 13.189 1.00 72.50 119 ASN A O 1
ATOM 977 N N . GLY A 1 120 ? -13.818 2.598 11.244 1.00 69.81 120 GLY A N 1
ATOM 978 C CA . GLY A 1 120 ? -15.045 2.030 10.673 1.00 69.81 120 GLY A CA 1
ATOM 979 C C . GLY A 1 120 ? -15.992 3.057 10.036 1.00 69.81 120 GLY A C 1
ATOM 980 O O . GLY A 1 120 ? -17.121 2.706 9.689 1.00 69.81 120 GLY A O 1
ATOM 981 N N . THR A 1 121 ? -15.540 4.302 9.873 1.00 71.94 121 THR A N 1
ATOM 982 C CA . THR A 1 121 ? -16.306 5.424 9.306 1.00 71.94 121 THR A CA 1
ATOM 983 C C . THR A 1 121 ? -16.429 5.346 7.784 1.00 71.94 121 THR A C 1
ATOM 985 O O . THR A 1 121 ? -17.409 5.827 7.223 1.00 71.94 121 THR A O 1
ATOM 988 N N . TYR A 1 122 ? -15.465 4.728 7.099 1.00 71.06 122 TYR A N 1
ATOM 989 C CA . TYR A 1 122 ? -15.412 4.719 5.636 1.00 71.06 122 TYR A CA 1
ATOM 990 C C . TYR A 1 122 ? -15.359 3.293 5.090 1.00 71.06 122 TYR A C 1
ATOM 992 O O . TYR A 1 122 ? -14.628 2.442 5.601 1.00 71.06 122 TYR A O 1
ATOM 1000 N N . ARG A 1 123 ? -16.110 3.046 4.017 1.00 75.62 123 ARG A N 1
ATOM 1001 C CA . ARG A 1 123 ? -15.978 1.883 3.139 1.00 75.62 123 ARG A CA 1
ATOM 1002 C C . ARG A 1 123 ? -15.174 2.296 1.907 1.00 75.62 123 ARG A C 1
ATOM 1004 O O . ARG A 1 123 ? -15.458 3.312 1.279 1.00 75.62 123 ARG A O 1
ATOM 1011 N N . LEU A 1 124 ? -14.165 1.504 1.579 1.00 73.88 124 LEU A N 1
ATOM 1012 C CA . LEU A 1 124 ? -13.310 1.701 0.414 1.00 73.88 124 LEU A CA 1
ATOM 1013 C C . LEU A 1 124 ? -13.813 0.795 -0.712 1.00 73.88 124 LEU A C 1
ATOM 1015 O O . LEU A 1 124 ? -13.969 -0.406 -0.496 1.00 73.88 124 LEU A O 1
ATOM 1019 N N . LEU A 1 125 ? -14.071 1.356 -1.892 1.00 74.00 125 LEU A N 1
ATOM 1020 C CA . LEU A 1 125 ? -14.402 0.604 -3.099 1.00 74.00 125 LEU A CA 1
ATOM 1021 C C . LEU A 1 125 ? -13.473 1.051 -4.224 1.00 74.00 125 LEU A C 1
ATOM 1023 O O . LEU A 1 125 ? -13.394 2.235 -4.532 1.00 74.00 125 LEU A O 1
ATOM 1027 N N . CYS A 1 126 ? -12.812 0.108 -4.878 1.00 74.00 126 CYS A N 1
ATOM 1028 C CA . CYS A 1 126 ? -12.148 0.375 -6.145 1.00 74.00 126 CYS A CA 1
ATOM 1029 C C . CYS A 1 126 ? -13.014 -0.187 -7.261 1.00 74.00 126 CYS A C 1
ATOM 1031 O O . CYS A 1 126 ? -13.331 -1.376 -7.266 1.00 74.00 126 CYS A O 1
ATOM 1033 N N . THR A 1 127 ? -13.422 0.685 -8.173 1.00 72.56 127 THR A N 1
ATOM 1034 C CA . THR A 1 127 ? -14.054 0.304 -9.435 1.00 72.56 127 THR A CA 1
ATOM 1035 C C . THR A 1 127 ? -13.062 0.599 -10.540 1.00 72.56 127 THR A C 1
ATOM 1037 O O . THR A 1 127 ? -12.548 1.713 -10.598 1.00 72.56 127 THR A O 1
ATOM 1040 N N . TYR A 1 128 ? -12.787 -0.366 -11.403 1.00 71.81 128 TYR A N 1
ATOM 1041 C CA . TYR A 1 128 ? -11.900 -0.169 -12.539 1.00 71.81 128 TYR A CA 1
ATOM 1042 C C . TYR A 1 128 ? -12.429 -0.945 -13.745 1.00 71.81 128 TYR A C 1
ATOM 1044 O O . TYR A 1 128 ? -13.059 -1.992 -13.583 1.00 71.81 128 TYR A O 1
ATOM 1052 N N . ASP A 1 129 ? -12.202 -0.401 -14.934 1.00 67.81 129 ASP A N 1
ATOM 1053 C CA . ASP A 1 129 ? -12.553 -0.998 -16.220 1.00 67.81 129 ASP A CA 1
ATOM 1054 C C . ASP A 1 129 ? -11.400 -0.823 -17.224 1.00 67.81 129 ASP A C 1
ATOM 1056 O O . ASP A 1 129 ? -10.269 -0.504 -16.847 1.00 67.81 129 ASP A O 1
ATOM 1060 N N . SER A 1 130 ? -11.668 -1.084 -18.505 1.00 62.59 130 SER A N 1
ATOM 1061 C CA . SER A 1 130 ? -10.690 -0.940 -19.584 1.00 62.59 130 SER A CA 1
ATOM 1062 C C . SER A 1 130 ? -10.349 0.514 -19.942 1.00 62.59 130 SER A C 1
ATOM 1064 O O . SER A 1 130 ? -9.537 0.730 -20.835 1.00 62.59 130 SER A O 1
ATOM 1066 N N . GLU A 1 131 ? -10.959 1.511 -19.304 1.00 60.88 131 GLU A N 1
ATOM 1067 C CA . GLU A 1 131 ? -10.768 2.928 -19.643 1.00 60.88 131 GLU A CA 1
ATOM 1068 C C . GLU A 1 131 ? -10.374 3.779 -18.428 1.00 60.88 131 GLU A C 1
ATOM 1070 O O . GLU A 1 131 ? -9.751 4.832 -18.575 1.00 60.88 131 GLU A O 1
ATOM 1075 N N . SER A 1 132 ? -10.706 3.340 -17.212 1.00 57.47 132 SER A N 1
ATOM 1076 C CA . SER A 1 132 ? -10.563 4.133 -15.999 1.00 57.47 132 SER A CA 1
ATOM 1077 C C . SER A 1 132 ? -10.316 3.287 -14.747 1.00 57.47 132 SER A C 1
ATOM 1079 O O . SER A 1 132 ? -10.845 2.190 -14.567 1.00 57.47 132 SER A O 1
ATOM 1081 N N . VAL A 1 133 ? -9.530 3.841 -13.820 1.00 60.09 133 VAL A N 1
ATOM 1082 C CA . VAL A 1 133 ? -9.446 3.367 -12.434 1.00 60.09 133 VAL A CA 1
ATOM 1083 C C . VAL A 1 133 ? -10.071 4.436 -11.549 1.00 60.09 133 VAL A C 1
ATOM 1085 O O . VAL A 1 133 ? -9.541 5.538 -11.424 1.00 60.09 133 VAL A O 1
ATOM 1088 N N . LEU A 1 134 ? -11.201 4.119 -10.922 1.00 64.50 134 LEU A N 1
ATOM 1089 C CA . LEU A 1 134 ? -11.903 5.005 -10.001 1.00 64.50 134 LEU A CA 1
ATOM 1090 C C . LEU A 1 134 ? -11.867 4.429 -8.584 1.00 64.50 134 LEU A C 1
ATOM 1092 O O . LEU A 1 134 ? -12.596 3.496 -8.238 1.00 64.50 134 LEU A O 1
ATOM 1096 N N . LEU A 1 135 ? -11.050 5.039 -7.727 1.00 60.09 135 LEU A N 1
ATOM 1097 C CA . LEU A 1 135 ? -11.144 4.820 -6.290 1.00 60.09 135 LEU A CA 1
ATOM 1098 C C . LEU A 1 135 ? -12.342 5.606 -5.744 1.00 60.09 135 LEU A C 1
ATOM 1100 O O . LEU A 1 135 ? -12.336 6.836 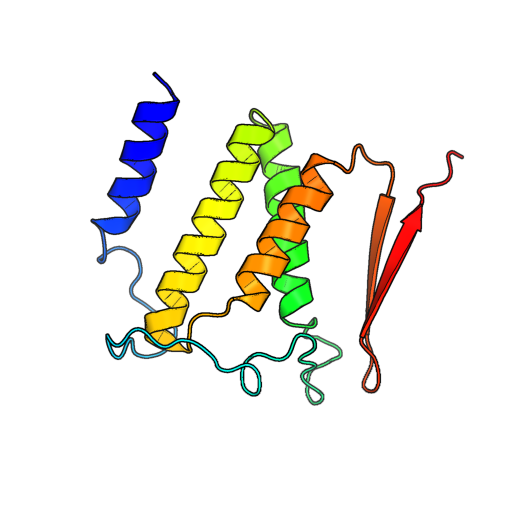-5.724 1.00 60.09 135 LEU A O 1
ATOM 1104 N N . ARG A 1 136 ? -13.375 4.899 -5.284 1.00 63.56 136 ARG A N 1
ATOM 1105 C CA . ARG A 1 136 ? -14.574 5.479 -4.676 1.00 63.56 136 ARG A CA 1
ATOM 1106 C C . ARG A 1 136 ? -14.555 5.262 -3.162 1.00 63.56 136 ARG A C 1
ATOM 1108 O O . ARG A 1 136 ? -14.567 4.139 -2.659 1.00 63.56 136 ARG A O 1
ATOM 1115 N N . LEU A 1 137 ? -14.552 6.365 -2.423 1.00 57.16 137 LEU A N 1
ATOM 1116 C CA . LEU A 1 137 ? -14.682 6.383 -0.968 1.00 57.16 137 LEU A CA 1
ATOM 1117 C C . LEU A 1 137 ? -16.159 6.536 -0.605 1.00 57.16 137 LEU A C 1
ATOM 1119 O O . LEU A 1 137 ? -16.767 7.558 -0.909 1.00 57.16 137 LEU A O 1
ATOM 1123 N N . TYR A 1 138 ? -16.733 5.541 0.066 1.00 63.22 138 TYR A N 1
ATOM 1124 C CA . TYR A 1 138 ? -18.095 5.617 0.583 1.00 63.22 138 TYR A CA 1
ATOM 1125 C C . TYR A 1 138 ? -18.050 5.900 2.081 1.00 63.22 138 TYR A C 1
ATOM 1127 O O . TYR A 1 138 ? -17.535 5.105 2.866 1.00 63.22 138 TYR A O 1
ATOM 1135 N N . LEU A 1 139 ? -18.619 7.025 2.502 1.00 52.78 139 LEU A N 1
ATOM 1136 C CA . LEU A 1 139 ? -18.921 7.261 3.911 1.00 52.78 139 LEU A CA 1
ATOM 1137 C C . LEU A 1 139 ? -19.929 6.208 4.378 1.00 52.78 139 LEU A C 1
ATOM 1139 O O . LEU A 1 139 ? -20.969 6.010 3.749 1.00 52.78 139 LEU A O 1
ATOM 1143 N N . LYS A 1 140 ? -19.627 5.521 5.481 1.00 55.62 140 LYS A N 1
ATOM 1144 C CA . LYS A 1 140 ? -20.614 4.683 6.153 1.00 55.62 140 LYS A CA 1
ATOM 1145 C C . LYS A 1 140 ? -21.631 5.632 6.783 1.00 55.62 140 LYS A C 1
ATOM 1147 O O . LYS A 1 140 ? -21.360 6.222 7.825 1.00 55.62 140 LYS A O 1
ATOM 1152 N N . THR A 1 141 ? -22.782 5.809 6.143 1.00 48.59 141 THR A N 1
ATOM 1153 C CA . THR A 1 141 ? -23.908 6.498 6.773 1.00 48.59 141 THR A CA 1
ATOM 1154 C C . THR A 1 141 ? -24.376 5.659 7.965 1.00 48.59 141 THR A C 1
ATOM 1156 O O . THR A 1 141 ? -24.548 4.445 7.807 1.00 48.59 141 THR A O 1
ATOM 1159 N N . PRO A 1 142 ? -24.522 6.248 9.166 1.00 54.38 142 PRO A N 1
ATOM 1160 C CA . PRO A 1 142 ? -25.145 5.554 10.281 1.00 54.38 142 PRO A CA 1
ATOM 1161 C C . PRO A 1 142 ? -26.606 5.292 9.898 1.00 54.38 142 PRO A C 1
ATOM 1163 O O . PRO A 1 142 ? -27.373 6.235 9.721 1.00 54.38 142 PRO A O 1
ATOM 1166 N N . PHE A 1 143 ? -26.940 4.021 9.687 1.00 45.00 143 PHE A N 1
ATOM 1167 C CA . PHE A 1 143 ? -28.313 3.530 9.724 1.00 45.00 143 PHE A CA 1
ATOM 1168 C C . PHE A 1 143 ? -28.557 2.957 11.114 1.00 45.00 143 PHE A C 1
ATOM 1170 O O . PHE A 1 143 ? -27.631 2.266 11.610 1.00 45.00 143 PHE A O 1
#

Solvent-accessible surface area (backbone atoms only — not comparable to full-atom values): 8368 Å² total; per-residue (Å²): 112,68,71,60,54,49,54,52,53,59,51,50,64,76,74,51,82,79,82,78,80,86,88,82,75,76,67,78,77,51,81,35,70,54,48,74,88,78,54,55,85,77,48,70,49,79,92,47,49,94,83,42,75,40,56,39,56,52,34,17,49,50,31,19,50,52,25,56,60,42,33,77,77,46,59,56,68,61,28,38,53,49,45,52,50,51,51,51,54,50,39,55,55,33,10,26,58,84,31,24,50,71,63,42,54,49,24,26,50,49,13,31,47,49,43,75,69,47,87,72,50,60,46,82,43,79,49,69,63,97,86,49,80,45,80,44,81,40,73,55,73,90,125

pLDDT: mean 76.91, std 17.71, range [38.91, 96.5]

Sequence (143 aa):
MFARMFLALSLSVFFLPSVAHSWTYPYDGEFKQLTAEKDPWFFVDYERWCVKNPDKWQHFMGSYAAHQLLSKRMDKYLSGGIVMTLGVAKEIADAYREGYSLRDRFADLLGVSASLFNNGTYRLLCTYDSESVLLRLYLKTPF

Secondary structure (DSSP, 8-state):
-HHHHHHHHHHHHHS-TTS--SSS----S---B--TTTS-S----TTTTTT---HHHHHHHHHHHHHHHHTTTS-HHHHHHHHHHHHHHHHHHHHTTT-B-HHHHHHHHHHHHHHHH-SS-EEEEEEE-SS-EEEEEEE----

Radius of gyration: 17.16 Å; Cα contacts (8 Å, |Δi|>4): 156; chains: 1; bounding box: 50×29×47 Å

Foldseek 3Di:
DVVVVVVVVLVVVVVCPPPDDDDDADQPVDQAADDCVRADLFDAPQVQNVPDDTPLVCLLQVLLVQLLVVCVPDPSVVSNVVSLSVQVVVQRVCRRGPHHYPSSSVSSVNSSVCNSPPPVQWDWDWDDDPPDTDTDIHGPDDD